Protein AF-A0A7Z9S4L0-F1 (afdb_monomer_lite)

Structure (mmCIF, N/CA/C/O backbone):
data_AF-A0A7Z9S4L0-F1
#
_entry.id   AF-A0A7Z9S4L0-F1
#
loop_
_atom_site.group_PDB
_atom_site.id
_atom_site.type_symbol
_atom_site.label_atom_id
_atom_site.label_alt_id
_atom_site.label_comp_id
_atom_site.label_asym_id
_atom_site.label_entity_id
_atom_site.label_seq_id
_atom_site.pdbx_PDB_ins_code
_atom_site.Cartn_x
_atom_site.Cartn_y
_atom_site.Cartn_z
_atom_site.occupancy
_atom_site.B_iso_or_equiv
_atom_site.auth_seq_id
_atom_site.auth_comp_id
_atom_site.auth_asym_id
_atom_site.auth_atom_id
_atom_site.pdbx_PDB_model_num
ATOM 1 N N . MET A 1 1 ? -6.160 35.120 5.074 1.00 45.78 1 MET A N 1
ATOM 2 C CA . MET A 1 1 ? -6.081 34.552 6.438 1.00 45.78 1 MET A CA 1
ATOM 3 C C . MET A 1 1 ? -6.586 33.127 6.355 1.00 45.78 1 MET A C 1
ATOM 5 O O . MET A 1 1 ? -7.760 32.955 6.049 1.00 45.78 1 MET A O 1
ATOM 9 N N . SER A 1 2 ? -5.724 32.127 6.543 1.00 57.28 2 SER A N 1
ATOM 10 C CA . SER A 1 2 ? -6.195 30.747 6.694 1.00 57.28 2 SER A CA 1
ATOM 11 C C . SER A 1 2 ? -7.080 30.662 7.939 1.00 57.28 2 SER A C 1
ATOM 13 O O . SER A 1 2 ? -6.764 31.324 8.935 1.00 57.28 2 SER A O 1
ATOM 15 N N . PRO A 1 3 ? -8.191 29.909 7.903 1.00 62.12 3 PRO A N 1
ATOM 16 C CA . PRO A 1 3 ? -8.971 29.654 9.103 1.00 62.12 3 PRO A CA 1
ATOM 17 C C . PRO A 1 3 ? -8.060 29.049 10.182 1.00 62.12 3 PRO A C 1
ATOM 19 O O . PRO A 1 3 ? -7.107 28.337 9.849 1.00 62.12 3 PRO A O 1
ATOM 22 N N . PRO A 1 4 ? -8.300 29.350 11.467 1.00 69.06 4 PRO A N 1
ATOM 23 C CA . PRO A 1 4 ? -7.510 28.768 12.539 1.00 69.06 4 PRO A CA 1
ATOM 24 C C . PRO A 1 4 ? -7.608 27.240 12.455 1.00 69.06 4 PRO A C 1
ATOM 26 O O . PRO A 1 4 ? -8.698 26.680 12.359 1.00 69.06 4 PRO A O 1
ATOM 29 N N . LEU A 1 5 ? -6.455 26.572 12.460 1.00 72.50 5 LEU A N 1
ATOM 30 C CA . LEU A 1 5 ? -6.357 25.112 12.365 1.00 72.50 5 LEU A CA 1
ATOM 31 C C . LEU A 1 5 ? -7.088 24.414 13.522 1.00 72.50 5 LEU A C 1
ATOM 33 O O . LEU A 1 5 ? -7.578 23.303 13.362 1.00 72.50 5 LEU A O 1
ATOM 37 N N . THR A 1 6 ? -7.206 25.081 14.672 1.00 77.94 6 THR A N 1
ATOM 38 C CA . THR A 1 6 ? -7.768 24.506 15.897 1.00 77.94 6 THR A CA 1
ATOM 39 C C . THR A 1 6 ? -9.262 24.159 15.774 1.00 77.94 6 THR A C 1
ATOM 41 O O . THR A 1 6 ? -9.571 22.980 15.915 1.00 77.94 6 THR A O 1
ATOM 44 N N . PRO A 1 7 ? -10.187 25.070 15.386 1.00 82.88 7 PRO A N 1
ATOM 45 C CA . PRO A 1 7 ? -11.590 24.696 15.160 1.00 82.88 7 PRO A CA 1
ATOM 46 C C . PRO A 1 7 ? -11.819 23.585 14.129 1.00 82.88 7 PRO A C 1
ATOM 48 O O . PRO A 1 7 ? -12.783 22.832 14.249 1.00 82.88 7 PRO A O 1
ATOM 51 N N . PHE A 1 8 ? -10.960 23.483 13.110 1.00 87.00 8 PHE A N 1
ATOM 52 C CA . PHE A 1 8 ? -11.045 22.406 12.122 1.00 87.00 8 PHE A CA 1
ATOM 53 C C . PHE A 1 8 ? -10.681 21.051 12.740 1.00 87.00 8 PHE A C 1
ATOM 55 O O . PHE A 1 8 ? -11.426 20.086 12.583 1.00 87.00 8 PHE A O 1
ATOM 62 N N . LEU A 1 9 ? -9.564 20.993 13.472 1.00 91.31 9 LEU A N 1
ATOM 63 C CA . LEU A 1 9 ? -9.114 19.774 14.145 1.00 91.31 9 LEU A CA 1
ATOM 64 C C . LEU A 1 9 ? -10.117 19.315 15.207 1.00 91.31 9 LEU A C 1
ATOM 66 O O . LEU A 1 9 ? -10.449 18.135 15.250 1.00 91.31 9 LEU A O 1
ATOM 70 N N . ASP A 1 10 ? -10.650 20.241 16.005 1.00 94.06 10 ASP A N 1
ATOM 71 C CA . ASP A 1 10 ? -11.651 19.927 17.029 1.00 94.06 10 ASP A CA 1
ATOM 72 C C . ASP A 1 10 ? -12.929 19.345 16.403 1.00 94.06 10 ASP A C 1
ATOM 74 O O . ASP A 1 10 ? -13.464 18.340 16.876 1.00 94.06 10 ASP A O 1
ATOM 78 N N . GLY A 1 11 ? -13.395 19.935 15.295 1.00 93.69 11 GLY A N 1
ATOM 79 C CA . GLY A 1 11 ? -14.548 19.428 14.553 1.00 93.69 11 GLY A CA 1
ATOM 80 C C . GLY A 1 11 ? -14.316 18.030 13.976 1.00 93.69 11 GLY A C 1
ATOM 81 O O . GLY A 1 11 ? -15.205 17.179 14.034 1.00 93.69 11 GLY A O 1
ATOM 82 N N . GLU A 1 12 ? -13.116 17.763 13.461 1.00 94.69 12 GLU A N 1
ATOM 83 C CA . GLU A 1 12 ? -12.761 16.450 12.925 1.00 94.69 12 GLU A CA 1
ATOM 84 C C . GLU A 1 12 ? -12.648 15.386 14.028 1.00 94.69 12 GLU A C 1
ATOM 86 O O . GLU A 1 12 ? -13.122 14.263 13.847 1.00 94.69 12 GLU A O 1
ATOM 91 N N . LEU A 1 13 ? -12.109 15.737 15.199 1.00 94.75 13 LEU A N 1
ATOM 92 C CA . LEU A 1 13 ? -12.056 14.840 16.357 1.00 94.75 13 LEU A CA 1
ATOM 93 C C . LEU A 1 13 ? -13.459 14.448 16.841 1.00 94.75 13 LEU A C 1
ATOM 95 O O . LEU A 1 13 ? -13.718 13.266 17.083 1.00 94.75 13 LEU A O 1
ATOM 99 N N . GLU A 1 14 ? -14.389 15.403 16.931 1.00 96.69 14 GLU A N 1
ATOM 100 C CA . GLU A 1 14 ? -15.779 15.103 17.301 1.00 96.69 14 GLU A CA 1
ATOM 101 C C . GLU A 1 14 ? -16.487 14.258 16.232 1.00 96.69 14 GLU A C 1
ATOM 103 O O . GLU A 1 14 ? -17.199 13.306 16.569 1.00 96.69 14 GLU A O 1
ATOM 108 N N . ARG A 1 15 ? -16.236 14.520 14.942 1.00 96.12 15 ARG A N 1
ATOM 109 C CA . ARG A 1 15 ? -16.760 13.694 13.844 1.00 96.12 15 ARG A CA 1
ATOM 110 C C . ARG A 1 15 ? -16.261 12.251 13.937 1.00 96.12 15 ARG A C 1
ATOM 112 O O . ARG A 1 15 ? -17.061 11.321 13.839 1.00 96.12 15 ARG A O 1
ATOM 119 N N . GLN A 1 16 ? -14.962 12.046 14.159 1.00 94.69 16 GLN A N 1
ATOM 120 C CA . GLN A 1 16 ? -14.379 10.709 14.314 1.00 94.69 16 GLN A CA 1
ATOM 121 C C . GLN A 1 16 ? -14.946 9.975 15.527 1.00 94.69 16 GLN A C 1
ATOM 123 O O . GLN A 1 16 ? -15.271 8.793 15.435 1.00 94.69 16 GLN A O 1
ATOM 128 N N . LYS A 1 17 ? -15.100 10.668 16.658 1.00 95.62 17 LYS A N 1
ATOM 129 C CA . LYS A 1 17 ? -15.707 10.109 17.869 1.00 95.62 17 LYS A CA 1
ATOM 130 C C . LYS A 1 17 ? -17.145 9.658 17.623 1.00 95.62 17 LYS A C 1
ATOM 132 O O . LYS A 1 17 ? -17.514 8.562 18.037 1.00 95.62 17 LYS A O 1
ATOM 137 N N . HIS A 1 18 ? -17.941 10.470 16.931 1.00 96.75 18 HIS A N 1
ATOM 138 C CA . HIS A 1 18 ? -19.309 10.110 16.568 1.00 96.75 18 HIS A CA 1
ATOM 139 C C . HIS A 1 18 ? -19.352 8.857 15.682 1.00 96.75 18 HIS A C 1
ATOM 141 O O . HIS A 1 18 ? -20.036 7.900 16.035 1.00 96.75 18 HIS A O 1
ATOM 147 N N . LEU A 1 19 ? -18.546 8.810 14.617 1.00 96.00 19 LEU A N 1
ATOM 148 C CA . LEU A 1 19 ? -18.466 7.650 13.722 1.00 96.00 19 LEU A CA 1
ATOM 149 C C . LEU A 1 19 ? -18.014 6.376 14.444 1.00 96.00 19 LEU A C 1
ATOM 151 O O . LEU A 1 19 ? -18.596 5.314 14.244 1.00 96.00 19 LEU A O 1
ATOM 155 N N . LYS A 1 20 ? -17.005 6.467 15.320 1.00 95.38 20 LYS A N 1
ATOM 156 C CA . LYS A 1 20 ? -16.560 5.324 16.132 1.00 95.38 20 LYS A CA 1
ATOM 157 C C . LYS A 1 20 ? -17.682 4.810 17.036 1.00 95.38 20 LYS A C 1
ATOM 159 O O . LYS A 1 20 ? -17.844 3.601 17.158 1.00 95.38 20 LYS A O 1
ATOM 164 N N . ASN A 1 21 ? -18.480 5.699 17.629 1.00 96.38 21 ASN A N 1
ATOM 165 C CA . ASN A 1 21 ? -19.618 5.293 18.455 1.00 96.38 21 ASN A CA 1
ATOM 166 C C . ASN A 1 21 ? -20.697 4.569 17.643 1.00 96.38 21 ASN A C 1
ATOM 168 O O . ASN A 1 21 ? -21.242 3.586 18.137 1.00 96.38 21 ASN A O 1
ATOM 172 N N . GLU A 1 22 ? -20.998 5.031 16.426 1.00 96.44 22 GLU A N 1
ATOM 173 C CA . GLU A 1 22 ? -21.958 4.369 15.533 1.00 96.44 22 GLU A CA 1
ATOM 174 C C . GLU A 1 22 ? -21.464 2.986 15.101 1.00 96.44 22 GLU A C 1
ATOM 176 O O . GLU A 1 22 ? -22.180 1.999 15.263 1.00 96.44 22 GLU A O 1
ATOM 181 N N . LEU A 1 23 ? -20.215 2.894 14.634 1.00 96.19 23 LEU A N 1
ATOM 182 C CA . LEU A 1 23 ? -19.604 1.633 14.201 1.00 96.19 23 LEU A CA 1
ATOM 183 C C . LEU A 1 23 ? -19.489 0.619 15.345 1.00 96.19 23 LEU A C 1
ATOM 185 O O . LEU A 1 23 ? -19.643 -0.576 15.118 1.00 96.19 23 LEU A O 1
ATOM 189 N N . ALA A 1 24 ? -19.285 1.079 16.582 1.00 95.88 24 ALA A N 1
ATOM 190 C CA . ALA A 1 24 ? -19.256 0.210 17.756 1.00 95.88 24 ALA A CA 1
ATOM 191 C C . ALA A 1 24 ? -20.605 -0.475 18.050 1.00 95.88 24 ALA A C 1
ATOM 193 O O . ALA A 1 24 ? -20.622 -1.489 18.746 1.00 95.88 24 ALA A O 1
ATOM 194 N N . GLN A 1 25 ? -21.729 0.069 17.563 1.00 96.62 25 GLN A N 1
ATOM 195 C CA . GLN A 1 25 ? -23.049 -0.554 17.729 1.00 96.62 25 GLN A CA 1
ATOM 196 C C . GLN A 1 25 ? -23.345 -1.623 16.670 1.00 96.62 25 GLN A C 1
ATOM 198 O O . GLN A 1 25 ? -24.296 -2.386 16.834 1.00 96.62 25 GLN A O 1
ATOM 203 N N . ASP A 1 26 ? -22.560 -1.688 15.595 1.00 96.56 26 ASP A N 1
ATOM 204 C CA . ASP A 1 26 ? -22.703 -2.696 14.550 1.00 96.56 26 ASP A CA 1
ATOM 205 C C . ASP A 1 26 ? -21.830 -3.923 14.886 1.00 96.56 26 ASP A C 1
ATOM 207 O O . ASP A 1 26 ? -20.603 -3.811 14.897 1.00 96.56 26 ASP A O 1
ATOM 211 N N . PRO A 1 27 ? -22.413 -5.116 15.118 1.00 94.19 27 PRO A N 1
ATOM 212 C CA . PRO A 1 27 ? -21.650 -6.327 15.426 1.00 94.19 27 PRO A CA 1
ATOM 213 C C . PRO A 1 27 ? -20.621 -6.724 14.359 1.00 94.19 27 PRO A C 1
ATOM 215 O O . PRO A 1 27 ? -19.656 -7.415 14.675 1.00 94.19 27 PRO A O 1
ATOM 218 N N . VAL A 1 28 ? -20.830 -6.324 13.101 1.00 93.69 28 VAL A N 1
ATOM 219 C CA . VAL A 1 28 ? -19.911 -6.602 11.990 1.00 93.69 28 VAL A CA 1
ATOM 220 C C . VAL A 1 28 ? -18.767 -5.590 11.970 1.00 93.69 28 VAL A C 1
ATOM 222 O O . VAL A 1 28 ? -17.616 -5.973 11.759 1.00 93.69 28 VAL A O 1
ATOM 225 N N . ALA A 1 29 ? -19.071 -4.312 12.204 1.00 93.12 29 ALA A N 1
ATOM 226 C CA . ALA A 1 29 ? -18.110 -3.222 12.058 1.00 93.12 29 ALA A CA 1
ATOM 227 C C . ALA A 1 29 ? -17.369 -2.849 13.351 1.00 93.12 29 ALA A C 1
ATOM 229 O O . ALA A 1 29 ? -16.326 -2.197 13.286 1.00 93.12 29 ALA A O 1
ATOM 230 N N . ALA A 1 30 ? -17.850 -3.285 14.519 1.00 94.81 30 ALA A N 1
ATOM 231 C CA . ALA A 1 30 ? -17.260 -2.943 15.812 1.00 94.81 30 ALA A CA 1
ATOM 232 C C . ALA A 1 30 ? -15.775 -3.330 15.912 1.00 94.81 30 ALA A C 1
ATOM 234 O O . ALA A 1 30 ? -14.988 -2.597 16.507 1.00 94.81 30 ALA A O 1
ATOM 235 N N . GLY A 1 31 ? -15.371 -4.438 15.282 1.00 93.31 31 GLY A N 1
ATOM 236 C CA . GLY A 1 31 ? -13.965 -4.849 15.233 1.00 93.31 31 GLY A CA 1
ATOM 237 C C . GLY A 1 31 ? -13.091 -3.973 14.324 1.00 93.31 31 GLY A C 1
ATOM 238 O O . GLY A 1 31 ? -11.889 -3.868 14.540 1.00 93.31 31 GLY A O 1
ATOM 239 N N . TRP A 1 32 ? -13.658 -3.296 13.320 1.00 93.50 32 TRP A N 1
ATOM 240 C CA . TRP A 1 32 ? -12.881 -2.518 12.338 1.00 93.50 32 TRP A CA 1
ATOM 241 C C . TRP A 1 32 ? -12.241 -1.266 12.937 1.00 93.50 32 TRP A C 1
ATOM 243 O O . TRP A 1 32 ? -11.245 -0.768 12.415 1.00 93.50 32 TRP A O 1
ATOM 253 N N . ILE A 1 33 ? -12.823 -0.751 14.021 1.00 94.25 33 ILE A N 1
ATOM 254 C CA . ILE A 1 33 ? -12.364 0.459 14.710 1.00 94.25 33 ILE A CA 1
ATOM 255 C C . ILE A 1 33 ? -11.370 0.168 15.840 1.00 94.25 33 ILE A C 1
ATOM 257 O O . ILE A 1 33 ? -10.951 1.099 16.531 1.00 94.25 33 ILE A O 1
ATOM 261 N N . GLU A 1 34 ? -10.983 -1.097 16.036 1.00 94.19 34 GLU A N 1
ATOM 262 C CA . GLU A 1 34 ? -9.869 -1.443 16.915 1.00 94.19 34 GLU A CA 1
ATOM 263 C C . GLU A 1 34 ? -8.574 -0.816 16.384 1.00 94.19 34 GLU A C 1
ATOM 265 O O . GLU A 1 34 ? -8.300 -0.838 15.183 1.00 94.19 34 GLU A O 1
ATOM 270 N N . GLU A 1 35 ? -7.746 -0.289 17.288 1.00 93.38 35 GLU A N 1
ATOM 271 C CA . GLU A 1 35 ? -6.555 0.494 16.932 1.00 93.38 35 GLU A CA 1
ATOM 272 C C . GLU A 1 35 ? -5.624 -0.242 15.955 1.00 93.38 35 GLU A C 1
ATOM 274 O O . GLU A 1 35 ? -5.142 0.344 14.989 1.00 93.38 35 GLU A O 1
ATOM 279 N N . LYS A 1 36 ? -5.436 -1.554 16.143 1.00 94.00 36 LYS A N 1
ATOM 280 C CA . LYS A 1 36 ? -4.618 -2.387 15.249 1.00 94.00 36 LYS A CA 1
ATOM 281 C C . LYS A 1 36 ? -5.152 -2.424 13.813 1.00 94.00 36 LYS A C 1
ATOM 283 O O . LYS A 1 36 ? -4.365 -2.376 12.875 1.00 94.00 36 LYS A O 1
ATOM 288 N N . HIS A 1 37 ? -6.473 -2.451 13.624 1.00 94.44 37 HIS A N 1
ATOM 289 C CA . HIS A 1 37 ? -7.094 -2.474 12.300 1.00 94.44 37 HIS A CA 1
ATOM 290 C C . HIS A 1 37 ? -7.084 -1.087 11.657 1.00 94.44 37 HIS A C 1
ATOM 292 O O . HIS A 1 37 ? -6.831 -0.968 10.460 1.00 94.44 37 HIS A O 1
ATOM 298 N N . LEU A 1 38 ? -7.254 -0.023 12.449 1.00 94.12 38 LEU A N 1
ATOM 299 C CA . LEU A 1 38 ? -7.057 1.346 11.967 1.00 94.12 38 LEU A CA 1
ATOM 300 C C . LEU A 1 38 ? -5.616 1.565 11.487 1.00 94.12 38 LEU A C 1
ATOM 302 O O . LEU A 1 38 ? -5.403 2.096 10.397 1.00 94.12 38 LEU A O 1
ATOM 306 N N . PHE A 1 39 ? -4.631 1.101 12.258 1.00 94.88 39 PHE A N 1
ATOM 307 C CA . PHE A 1 39 ? -3.222 1.217 11.897 1.00 94.88 39 PHE A CA 1
ATOM 308 C C . PHE A 1 39 ? -2.842 0.328 10.702 1.00 94.88 39 PHE A C 1
ATOM 310 O O . PHE A 1 39 ? -2.091 0.758 9.824 1.00 94.88 39 PHE A O 1
ATOM 317 N N . GLN A 1 40 ? -3.406 -0.881 10.617 1.00 95.62 40 GLN A N 1
ATOM 318 C CA . GLN A 1 40 ? -3.295 -1.753 9.445 1.00 95.62 40 GLN A CA 1
ATOM 319 C C . GLN A 1 40 ? -3.797 -1.040 8.180 1.00 95.62 40 GLN A C 1
ATOM 321 O O . GLN A 1 40 ? -3.063 -0.951 7.197 1.00 95.62 40 GLN A O 1
ATOM 326 N N . ASN A 1 41 ? -5.007 -0.476 8.219 1.00 94.56 41 ASN A N 1
ATOM 327 C CA . ASN A 1 41 ? -5.600 0.238 7.087 1.00 94.56 41 ASN A CA 1
ATOM 328 C C . ASN A 1 41 ? -4.779 1.476 6.700 1.00 94.56 41 ASN A C 1
ATOM 330 O O . ASN A 1 41 ? -4.570 1.733 5.516 1.00 94.56 41 ASN A O 1
ATOM 334 N N . TYR A 1 42 ? -4.265 2.219 7.684 1.00 95.25 42 TYR A N 1
ATOM 335 C CA . TYR A 1 42 ? -3.372 3.353 7.444 1.00 95.25 42 TYR A CA 1
ATOM 336 C C . TYR A 1 42 ? -2.119 2.940 6.656 1.00 95.25 42 TYR A C 1
ATOM 338 O O . TYR A 1 42 ? -1.818 3.533 5.620 1.00 95.25 42 TYR A O 1
ATOM 346 N N . LYS A 1 43 ? -1.422 1.883 7.093 1.00 95.88 43 LYS A N 1
ATOM 347 C CA . LYS A 1 43 ? -0.232 1.369 6.396 1.00 95.88 43 LYS A CA 1
ATOM 348 C C . LYS A 1 43 ? -0.559 0.839 4.993 1.00 95.88 43 LYS A C 1
ATOM 350 O O . LYS A 1 43 ? 0.215 1.047 4.063 1.00 95.88 43 LYS A O 1
ATOM 355 N N . GLN A 1 44 ? -1.713 0.194 4.811 1.00 95.19 44 GLN A N 1
ATOM 356 C CA . GLN A 1 44 ? -2.167 -0.253 3.488 1.00 95.19 44 GLN A CA 1
ATOM 357 C C . GLN A 1 44 ? -2.433 0.924 2.538 1.00 95.19 44 GLN A C 1
ATOM 359 O O . GLN A 1 44 ? -2.031 0.870 1.377 1.00 95.19 44 GLN A O 1
ATOM 364 N N . LEU A 1 45 ? -3.051 2.009 3.016 1.00 95.88 45 LEU A N 1
ATOM 365 C CA . LEU A 1 45 ? -3.220 3.235 2.227 1.00 95.88 45 LEU A CA 1
ATOM 366 C C . LEU A 1 45 ? -1.866 3.844 1.843 1.00 95.88 45 LEU A C 1
ATOM 368 O O . LEU A 1 45 ? -1.642 4.157 0.677 1.00 95.88 45 LEU A O 1
ATOM 372 N N . GLN A 1 46 ? -0.926 3.912 2.788 1.00 95.94 46 GLN A N 1
ATOM 373 C CA . GLN A 1 46 ? 0.428 4.395 2.520 1.00 95.94 46 GLN A CA 1
ATOM 374 C C . GLN A 1 46 ? 1.151 3.551 1.455 1.00 95.94 46 GLN A C 1
ATOM 376 O O . GLN A 1 46 ? 1.912 4.080 0.639 1.00 95.94 46 GLN A O 1
ATOM 381 N N . PHE A 1 47 ? 0.905 2.239 1.423 1.00 96.19 47 PHE A N 1
ATOM 382 C CA . PHE A 1 47 ? 1.444 1.369 0.383 1.00 96.19 47 PHE A CA 1
ATOM 383 C C . PHE A 1 47 ? 0.905 1.730 -1.008 1.00 96.19 47 PHE A C 1
ATOM 385 O O . PHE A 1 47 ? 1.689 1.829 -1.953 1.00 96.19 47 PHE A O 1
ATOM 392 N N . PHE A 1 48 ? -0.399 1.999 -1.138 1.00 94.50 48 PHE A N 1
ATOM 393 C CA . PHE A 1 48 ? -0.986 2.467 -2.399 1.00 94.50 48 PHE A CA 1
ATOM 394 C C . PHE A 1 48 ? -0.390 3.797 -2.863 1.00 94.50 48 PHE A C 1
ATOM 396 O O . PHE A 1 48 ? -0.055 3.925 -4.042 1.00 94.50 48 PHE A O 1
ATOM 403 N N . ASP A 1 49 ? -0.190 4.750 -1.952 1.00 94.50 49 ASP A N 1
ATOM 404 C CA . ASP A 1 49 ? 0.471 6.020 -2.272 1.00 94.50 49 ASP A CA 1
ATOM 405 C C . ASP A 1 49 ? 1.905 5.787 -2.765 1.00 94.50 49 ASP A C 1
ATOM 407 O O . ASP A 1 49 ? 2.346 6.375 -3.752 1.00 94.50 49 ASP A O 1
ATOM 411 N N . THR A 1 50 ? 2.623 4.858 -2.136 1.00 94.25 50 THR A N 1
ATOM 412 C CA . THR A 1 50 ? 3.992 4.509 -2.531 1.00 94.25 50 THR A CA 1
ATOM 413 C C . THR A 1 50 ? 4.034 3.853 -3.917 1.00 94.25 50 THR A C 1
ATOM 415 O O . THR A 1 50 ? 4.890 4.192 -4.739 1.00 94.25 50 THR A O 1
ATOM 418 N N . LEU A 1 51 ? 3.079 2.970 -4.230 1.00 94.62 51 LEU A N 1
ATOM 419 C CA . LEU A 1 51 ? 2.917 2.424 -5.580 1.00 94.62 51 LEU A CA 1
ATOM 420 C C . LEU A 1 51 ? 2.596 3.527 -6.596 1.00 94.62 51 LEU A C 1
ATOM 4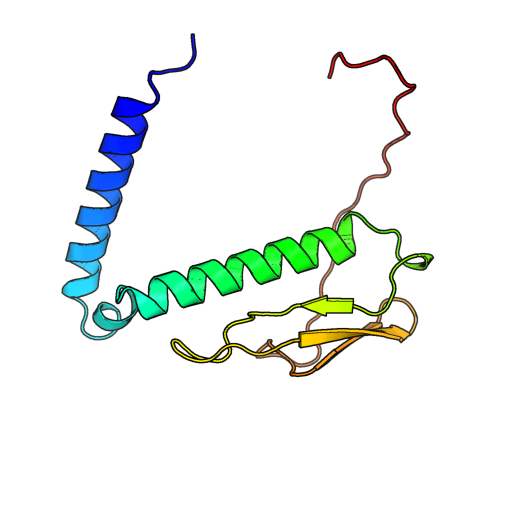22 O O . LEU A 1 51 ? 3.145 3.522 -7.699 1.00 94.62 51 LEU A O 1
ATOM 426 N N . ALA A 1 52 ? 1.744 4.490 -6.236 1.00 93.06 52 ALA A N 1
ATOM 427 C CA . ALA A 1 52 ? 1.421 5.617 -7.101 1.00 93.06 52 ALA A CA 1
ATOM 428 C C . ALA A 1 52 ? 2.659 6.471 -7.404 1.00 93.06 52 ALA A C 1
ATOM 430 O O . ALA A 1 52 ? 2.847 6.853 -8.557 1.00 93.06 52 ALA A O 1
ATOM 431 N N . LEU A 1 53 ? 3.533 6.716 -6.423 1.00 92.44 53 LEU A N 1
ATOM 432 C CA . LEU A 1 53 ? 4.816 7.391 -6.648 1.00 92.44 53 LEU A CA 1
ATOM 433 C C . LEU A 1 53 ? 5.715 6.586 -7.594 1.00 92.44 53 LEU A C 1
ATOM 435 O O . LEU A 1 53 ? 6.231 7.137 -8.567 1.00 92.44 53 LEU A O 1
ATOM 439 N N . TYR A 1 54 ? 5.855 5.278 -7.366 1.00 93.69 54 TYR A N 1
ATOM 440 C CA . TYR A 1 54 ? 6.665 4.408 -8.222 1.00 93.69 54 TYR A CA 1
ATOM 441 C C . TYR A 1 54 ? 6.188 4.424 -9.684 1.00 93.69 54 TYR A C 1
ATOM 443 O O . TYR A 1 54 ? 6.990 4.581 -10.605 1.00 93.69 54 TYR A O 1
ATOM 451 N N . PHE A 1 55 ? 4.878 4.296 -9.918 1.00 92.81 55 PHE A N 1
ATOM 452 C CA . PHE A 1 55 ? 4.336 4.248 -11.275 1.00 92.81 55 PHE A CA 1
ATOM 453 C C . PHE A 1 55 ? 4.207 5.626 -11.932 1.00 92.81 55 PHE A C 1
ATOM 455 O O . PHE A 1 55 ? 4.395 5.727 -13.141 1.00 92.81 55 PHE A O 1
ATOM 462 N N . ASN A 1 56 ? 3.911 6.693 -11.191 1.00 91.19 56 ASN A N 1
ATOM 463 C CA . ASN A 1 56 ? 3.570 7.982 -11.806 1.00 91.19 56 ASN A CA 1
ATOM 464 C C . ASN A 1 56 ? 4.703 9.013 -11.774 1.00 91.19 56 ASN A C 1
ATOM 466 O O . ASN A 1 56 ? 4.672 9.946 -12.573 1.00 91.19 56 ASN A O 1
ATOM 470 N N . CYS A 1 57 ? 5.707 8.854 -10.906 1.00 89.62 57 CYS A N 1
ATOM 471 C CA . CYS A 1 57 ? 6.835 9.789 -10.817 1.00 89.62 57 CYS A CA 1
ATOM 472 C C . CYS A 1 57 ? 8.111 9.274 -11.497 1.00 89.62 57 CYS A C 1
ATOM 474 O O . CYS A 1 57 ? 9.044 10.048 -11.695 1.00 89.62 57 CYS A O 1
ATOM 476 N N . VAL A 1 58 ? 8.158 7.995 -11.883 1.00 86.69 58 VAL A N 1
ATOM 477 C CA . VAL A 1 58 ? 9.294 7.397 -12.597 1.00 86.69 58 VAL A CA 1
ATOM 478 C C . VAL A 1 58 ? 8.838 6.933 -13.977 1.00 86.69 58 VAL A C 1
ATOM 480 O O . VAL A 1 58 ? 7.861 6.186 -14.107 1.00 86.69 58 VAL A O 1
ATOM 483 N N . HIS A 1 59 ? 9.547 7.383 -15.017 1.00 86.12 59 HIS A N 1
ATOM 484 C CA . HIS A 1 59 ? 9.299 6.964 -16.398 1.00 86.12 59 HIS A CA 1
ATOM 485 C C . HIS A 1 59 ? 9.408 5.439 -16.528 1.00 86.12 59 HIS A C 1
ATOM 487 O O . HIS A 1 59 ? 10.284 4.842 -15.912 1.00 86.12 59 HIS A O 1
ATOM 493 N N . GLU A 1 60 ? 8.553 4.813 -17.344 1.00 88.06 60 GLU A N 1
ATOM 494 C CA . GLU A 1 60 ? 8.459 3.347 -17.468 1.00 88.06 60 GLU A CA 1
ATOM 495 C C . GLU A 1 60 ? 9.819 2.678 -17.702 1.00 88.06 60 GLU A C 1
ATOM 497 O O . GLU A 1 60 ? 10.163 1.740 -16.987 1.00 88.06 60 GLU A O 1
ATOM 502 N N . ASP A 1 61 ? 10.612 3.215 -18.631 1.00 88.50 61 ASP A N 1
ATOM 503 C CA . ASP A 1 61 ? 11.936 2.680 -18.983 1.00 88.50 61 ASP A CA 1
ATOM 504 C C . ASP A 1 61 ? 13.007 2.877 -17.889 1.00 88.50 61 ASP A C 1
ATOM 506 O O . ASP A 1 61 ? 14.087 2.301 -17.979 1.00 88.50 61 ASP A O 1
ATOM 510 N N . ALA A 1 62 ? 12.728 3.693 -16.869 1.00 90.44 62 ALA A N 1
ATOM 511 C CA . ALA A 1 62 ? 13.631 3.982 -15.752 1.00 90.44 62 ALA A CA 1
ATOM 512 C C . ALA A 1 62 ? 13.201 3.300 -14.439 1.00 90.44 62 ALA A C 1
ATOM 514 O O . ALA A 1 62 ? 13.837 3.488 -13.404 1.00 90.44 62 ALA A O 1
ATOM 515 N N . ARG A 1 63 ? 12.102 2.537 -14.448 1.00 93.75 63 ARG A N 1
ATOM 516 C CA . ARG A 1 63 ? 11.612 1.825 -13.263 1.00 93.75 63 ARG A CA 1
ATOM 517 C C . ARG A 1 63 ? 12.450 0.573 -13.010 1.00 93.75 63 ARG A C 1
ATOM 519 O O . ARG A 1 63 ? 12.506 -0.325 -13.846 1.00 93.75 63 ARG A O 1
ATOM 526 N N . GLU A 1 64 ? 13.044 0.486 -11.825 1.00 95.50 64 GLU A N 1
ATOM 527 C CA . GLU A 1 64 ? 13.869 -0.649 -11.398 1.00 95.50 64 GLU A CA 1
ATOM 528 C C . GLU A 1 64 ? 13.154 -1.526 -10.363 1.00 95.50 64 GLU A C 1
ATOM 530 O O . GLU A 1 64 ? 12.087 -1.179 -9.847 1.00 95.50 64 GLU A O 1
ATOM 535 N N . ALA A 1 65 ? 13.736 -2.688 -10.064 1.00 97.19 65 ALA A N 1
ATOM 536 C CA . ALA A 1 65 ? 13.268 -3.521 -8.965 1.00 97.19 65 ALA A CA 1
ATOM 537 C C . ALA A 1 65 ? 13.399 -2.778 -7.626 1.00 97.19 65 ALA A C 1
ATOM 539 O O . ALA A 1 65 ? 14.395 -2.102 -7.381 1.00 97.19 65 ALA A O 1
ATOM 540 N N . THR A 1 66 ? 12.411 -2.932 -6.750 1.00 97.31 66 THR A N 1
ATOM 541 C CA . THR A 1 66 ? 12.404 -2.292 -5.432 1.00 97.31 66 THR A CA 1
ATOM 542 C C . THR A 1 66 ? 11.716 -3.171 -4.392 1.00 97.31 66 THR A C 1
ATOM 544 O O . THR A 1 66 ? 11.058 -4.159 -4.730 1.00 97.31 66 THR A O 1
ATOM 547 N N . GLU A 1 67 ? 11.889 -2.822 -3.124 1.00 97.94 67 GLU A N 1
ATOM 548 C CA . GLU A 1 67 ? 11.295 -3.509 -1.984 1.00 97.94 67 GLU A CA 1
ATOM 549 C C . GLU A 1 67 ? 10.551 -2.502 -1.113 1.00 97.94 67 GLU A C 1
ATOM 551 O O . GLU A 1 67 ? 11.076 -1.444 -0.767 1.00 97.94 67 GLU A O 1
ATOM 556 N N . PHE A 1 68 ? 9.325 -2.856 -0.743 1.00 97.00 68 PHE A N 1
ATOM 557 C CA . PHE A 1 68 ? 8.497 -2.083 0.167 1.00 97.00 68 PHE A CA 1
ATOM 558 C C . PHE A 1 68 ? 8.425 -2.830 1.501 1.00 97.00 68 PHE A C 1
ATOM 560 O O . PHE A 1 68 ? 7.761 -3.868 1.565 1.00 97.00 68 PHE A O 1
ATOM 567 N N . PRO A 1 69 ? 9.141 -2.380 2.546 1.00 96.06 69 PRO A N 1
ATOM 568 C CA . PRO A 1 69 ? 9.068 -2.997 3.863 1.00 96.06 69 PRO A CA 1
ATOM 569 C C . PRO A 1 69 ? 7.789 -2.570 4.593 1.00 96.06 69 PRO A C 1
ATOM 571 O O . PRO A 1 69 ? 7.149 -1.585 4.226 1.00 96.06 69 PRO A O 1
ATOM 574 N N . HIS A 1 70 ? 7.464 -3.270 5.680 1.00 95.50 70 HIS A N 1
ATOM 575 C CA . HIS A 1 70 ? 6.382 -2.896 6.600 1.00 95.50 70 HIS A CA 1
ATOM 576 C C . HIS A 1 70 ? 4.974 -2.872 5.975 1.00 95.50 70 HIS A C 1
ATOM 578 O O . HIS A 1 70 ? 4.118 -2.093 6.397 1.00 95.50 70 HIS A O 1
ATOM 584 N N . ILE A 1 71 ? 4.716 -3.726 4.975 1.00 96.50 71 ILE A N 1
ATOM 585 C CA . ILE A 1 71 ? 3.387 -3.832 4.365 1.00 96.50 71 ILE A CA 1
ATOM 586 C C . ILE A 1 71 ? 2.531 -4.796 5.186 1.00 96.50 71 ILE A C 1
ATOM 588 O O . ILE A 1 71 ? 2.939 -5.944 5.356 1.00 96.50 71 ILE A O 1
ATOM 592 N N . PRO A 1 72 ? 1.349 -4.390 5.674 1.00 95.12 72 PRO A N 1
ATOM 593 C CA . PRO A 1 72 ? 0.558 -5.248 6.546 1.00 95.12 72 PRO A CA 1
ATOM 594 C C . PRO A 1 72 ? 0.023 -6.473 5.813 1.00 95.12 72 PRO A C 1
ATOM 596 O O . PRO A 1 72 ? -0.766 -6.347 4.873 1.00 95.12 72 PRO A O 1
ATOM 599 N N . LEU A 1 73 ? 0.412 -7.653 6.293 1.00 93.25 73 LEU A N 1
ATOM 600 C CA . LEU A 1 73 ? -0.188 -8.929 5.911 1.00 93.25 73 LEU A CA 1
ATOM 601 C C . LEU A 1 73 ? -1.416 -9.218 6.783 1.00 93.25 73 LEU A C 1
ATOM 603 O O . LEU A 1 73 ? -2.455 -9.653 6.288 1.00 93.25 73 LEU A O 1
ATOM 607 N N . THR A 1 74 ? -1.305 -8.935 8.081 1.00 92.25 74 THR A N 1
ATOM 608 C CA . THR A 1 74 ? -2.400 -9.013 9.055 1.00 92.25 74 THR A CA 1
ATOM 609 C C . THR A 1 74 ? -2.411 -7.754 9.928 1.00 92.25 74 THR A C 1
ATOM 611 O O . THR A 1 74 ? -1.673 -6.804 9.671 1.00 92.25 74 THR A O 1
ATOM 614 N N . ALA A 1 75 ? -3.255 -7.720 10.963 1.00 90.69 75 ALA A N 1
ATOM 615 C CA . ALA A 1 75 ? -3.256 -6.621 11.929 1.00 90.69 75 ALA A CA 1
ATOM 616 C C . ALA A 1 75 ? -1.960 -6.549 12.761 1.00 90.69 75 ALA A C 1
ATOM 618 O O . ALA A 1 75 ? -1.614 -5.478 13.253 1.00 90.69 75 ALA A O 1
ATOM 619 N N . ASP A 1 76 ? -1.250 -7.673 12.896 1.00 93.62 76 ASP A N 1
ATOM 620 C CA . ASP A 1 76 ? -0.104 -7.825 13.798 1.00 93.62 76 ASP A CA 1
ATOM 621 C C . ASP A 1 76 ? 1.198 -8.187 13.058 1.00 93.62 76 ASP A C 1
ATOM 623 O O . ASP A 1 76 ? 2.272 -8.203 13.658 1.00 93.62 76 ASP A O 1
ATOM 627 N N . GLU A 1 77 ? 1.116 -8.478 11.758 1.00 95.25 77 GLU A N 1
ATOM 628 C CA . GLU A 1 77 ? 2.239 -8.945 10.948 1.00 95.25 77 GLU A CA 1
ATOM 629 C C . GLU A 1 77 ? 2.425 -8.085 9.702 1.00 95.25 77 GLU A C 1
ATOM 631 O O . GLU A 1 77 ? 1.483 -7.853 8.936 1.00 95.25 77 GLU A O 1
ATOM 636 N N . ASP A 1 78 ? 3.677 -7.695 9.479 1.00 97.12 78 ASP A N 1
ATOM 637 C CA . ASP A 1 78 ? 4.123 -7.008 8.278 1.00 97.12 78 ASP A CA 1
ATOM 638 C C . ASP A 1 78 ? 5.027 -7.902 7.432 1.00 97.12 78 ASP A C 1
ATOM 640 O O . ASP A 1 78 ? 5.784 -8.728 7.944 1.00 97.12 78 ASP A O 1
ATOM 644 N N . VAL A 1 79 ? 5.004 -7.663 6.126 1.00 97.75 79 VAL A N 1
ATOM 645 C CA . VAL A 1 79 ? 5.841 -8.334 5.141 1.00 97.75 79 VAL A CA 1
ATOM 646 C C . VAL A 1 79 ? 6.538 -7.318 4.240 1.00 97.75 79 VAL A C 1
ATOM 648 O O . VAL A 1 79 ? 6.064 -6.198 4.036 1.00 97.75 79 VAL A O 1
ATOM 651 N N . THR A 1 80 ? 7.683 -7.714 3.691 1.00 98.38 80 THR A N 1
ATOM 652 C CA . THR A 1 80 ? 8.336 -6.973 2.611 1.00 98.38 80 THR A CA 1
ATOM 653 C C . THR A 1 80 ? 7.786 -7.447 1.275 1.00 98.38 80 THR A C 1
ATOM 655 O O . THR A 1 80 ? 7.861 -8.636 0.965 1.00 98.38 80 THR A O 1
ATOM 658 N N . ILE A 1 81 ? 7.275 -6.520 0.467 1.00 98.31 81 ILE A N 1
ATOM 659 C CA . ILE A 1 81 ? 6.827 -6.803 -0.897 1.00 98.31 81 ILE A CA 1
ATOM 660 C C . ILE A 1 81 ? 7.906 -6.373 -1.882 1.00 98.31 81 ILE A C 1
ATOM 662 O O . ILE A 1 81 ? 8.237 -5.193 -1.981 1.00 98.31 81 ILE A O 1
ATOM 666 N N . ALA A 1 82 ? 8.429 -7.328 -2.645 1.00 98.44 82 ALA A N 1
ATOM 667 C CA . ALA A 1 82 ? 9.324 -7.059 -3.760 1.00 98.44 82 ALA A CA 1
ATOM 668 C C . ALA A 1 82 ? 8.516 -6.759 -5.028 1.00 98.44 82 ALA A C 1
ATOM 670 O O . ALA A 1 82 ? 7.662 -7.556 -5.416 1.00 98.44 82 ALA A O 1
ATOM 671 N N . LEU A 1 83 ? 8.830 -5.652 -5.700 1.00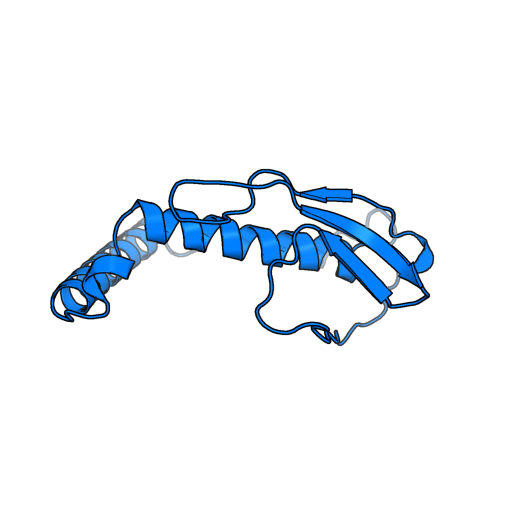 97.75 83 LEU A N 1
ATOM 672 C CA . LEU A 1 83 ? 8.295 -5.276 -7.007 1.00 97.75 83 LEU A CA 1
ATOM 673 C C . LEU A 1 83 ? 9.400 -5.404 -8.056 1.00 97.75 83 LEU A C 1
ATOM 675 O O . LEU A 1 83 ? 10.496 -4.870 -7.880 1.00 97.75 83 LEU A O 1
ATOM 679 N N . ARG A 1 84 ? 9.128 -6.113 -9.159 1.00 97.06 84 ARG A N 1
ATOM 680 C CA . ARG A 1 84 ? 10.085 -6.293 -10.264 1.00 97.06 84 ARG A CA 1
ATOM 681 C C . ARG A 1 84 ? 9.418 -6.084 -11.629 1.00 97.06 84 ARG A C 1
ATOM 683 O O . ARG A 1 84 ? 8.393 -6.718 -11.879 1.00 97.06 84 ARG A O 1
ATOM 690 N N . PRO A 1 85 ? 9.990 -5.271 -12.533 1.00 96.12 85 PRO A N 1
ATOM 691 C CA . PRO A 1 85 ? 9.592 -5.273 -13.941 1.00 96.12 85 PRO A CA 1
ATOM 692 C C . PRO A 1 85 ? 9.869 -6.649 -14.568 1.00 96.12 85 PRO A C 1
ATOM 694 O O . PRO A 1 85 ? 10.956 -7.197 -14.388 1.00 96.12 85 PRO A O 1
ATOM 697 N N . THR A 1 86 ? 8.904 -7.223 -15.291 1.00 94.75 86 THR A N 1
ATOM 698 C CA . THR A 1 86 ? 9.041 -8.553 -15.929 1.00 94.75 86 THR A CA 1
ATOM 699 C C . THR A 1 86 ? 8.886 -8.507 -17.446 1.00 94.75 86 THR A C 1
ATOM 701 O O . THR A 1 86 ? 9.496 -9.305 -18.155 1.00 94.75 86 THR A O 1
ATOM 704 N N . ALA A 1 87 ? 8.107 -7.555 -17.953 1.00 93.06 87 ALA A N 1
ATOM 705 C CA . ALA A 1 87 ? 8.008 -7.200 -19.363 1.00 93.06 87 ALA A CA 1
ATOM 706 C C . ALA A 1 87 ? 7.569 -5.732 -19.480 1.00 93.06 87 ALA A C 1
ATOM 708 O O . ALA A 1 87 ? 7.261 -5.087 -18.478 1.00 93.06 87 ALA A O 1
ATOM 709 N N . LYS A 1 88 ? 7.514 -5.196 -20.704 1.00 91.38 88 LYS A N 1
ATOM 710 C CA . LYS A 1 88 ? 7.015 -3.834 -20.940 1.00 91.38 88 LYS A CA 1
ATOM 711 C C . LYS A 1 88 ? 5.586 -3.692 -20.401 1.00 91.38 88 LYS A C 1
ATOM 713 O O . LYS A 1 88 ? 4.708 -4.452 -20.804 1.00 91.38 88 LYS A O 1
ATOM 718 N N . GLY A 1 89 ? 5.375 -2.753 -19.483 1.00 91.62 89 GLY A N 1
ATOM 719 C CA . GLY A 1 89 ? 4.104 -2.543 -18.792 1.00 91.62 89 GLY A CA 1
ATOM 720 C C . GLY A 1 89 ? 3.658 -3.670 -17.849 1.00 91.62 89 GLY A C 1
ATOM 721 O O . GLY A 1 89 ? 2.511 -3.645 -17.408 1.00 91.62 89 GLY A O 1
ATOM 722 N N . VAL A 1 90 ? 4.512 -4.653 -17.536 1.00 95.56 90 VAL A N 1
ATOM 723 C CA . VAL A 1 90 ? 4.169 -5.795 -16.671 1.00 95.56 90 VAL A CA 1
ATOM 724 C C . VAL A 1 90 ? 5.134 -5.874 -15.494 1.00 95.56 90 VAL A C 1
ATOM 726 O O . VAL A 1 90 ? 6.355 -5.865 -15.662 1.00 95.56 90 VAL A O 1
ATOM 729 N N . TYR A 1 91 ? 4.566 -5.986 -14.295 1.00 96.75 91 TYR A N 1
ATOM 730 C CA . TYR A 1 91 ? 5.297 -5.987 -13.033 1.00 96.75 91 TYR A CA 1
ATOM 731 C C . TYR A 1 91 ? 4.853 -7.171 -12.177 1.00 96.75 91 TYR A C 1
ATOM 733 O O . TYR A 1 91 ? 3.663 -7.466 -12.086 1.00 96.75 91 TYR A O 1
ATOM 741 N N . GLY A 1 92 ? 5.814 -7.843 -11.550 1.00 97.31 92 GLY A N 1
ATOM 742 C CA . GLY A 1 92 ? 5.571 -8.864 -10.538 1.00 97.31 92 GLY A CA 1
ATOM 743 C C . GLY A 1 92 ? 5.675 -8.275 -9.134 1.00 97.31 92 GLY A C 1
ATOM 744 O O . GLY A 1 92 ? 6.578 -7.480 -8.872 1.00 97.31 92 GLY A O 1
ATOM 745 N N . LEU A 1 93 ? 4.777 -8.697 -8.243 1.00 97.50 93 LEU A N 1
ATOM 746 C CA . LEU A 1 93 ? 4.798 -8.394 -6.809 1.00 97.50 93 LEU A CA 1
ATOM 747 C C . LEU A 1 93 ? 4.901 -9.700 -6.019 1.00 97.50 93 LEU A C 1
ATOM 749 O O . LEU A 1 93 ? 4.198 -10.659 -6.333 1.00 97.50 93 LEU A O 1
ATOM 753 N N . SER A 1 94 ? 5.766 -9.743 -5.007 1.00 97.06 94 SER A N 1
ATOM 754 C CA . SER A 1 94 ? 5.948 -10.928 -4.163 1.00 97.06 94 SER A CA 1
ATOM 755 C C . SER A 1 94 ? 6.213 -10.546 -2.699 1.00 97.06 94 SER A C 1
ATOM 757 O O . SER A 1 94 ? 7.236 -9.908 -2.446 1.00 97.06 94 SER A O 1
ATOM 759 N N . PRO A 1 95 ? 5.373 -10.980 -1.736 1.00 96.50 95 PRO A N 1
ATOM 760 C CA . PRO A 1 95 ? 4.090 -11.656 -1.953 1.00 96.50 95 PRO A CA 1
ATOM 761 C C . PRO A 1 95 ? 3.089 -10.754 -2.689 1.00 96.50 95 PRO A C 1
ATOM 763 O O . PRO A 1 95 ? 3.228 -9.532 -2.695 1.00 96.50 95 PRO A O 1
ATOM 766 N N . TYR A 1 96 ? 2.096 -11.363 -3.338 1.00 95.12 96 TYR A N 1
ATOM 767 C CA . TYR A 1 96 ? 1.089 -10.627 -4.098 1.00 95.12 96 TYR A CA 1
ATOM 768 C C . TYR A 1 96 ? 0.002 -10.066 -3.159 1.00 95.12 96 TYR A C 1
ATOM 770 O O . TYR A 1 96 ? -0.649 -10.859 -2.478 1.00 95.12 96 TYR A O 1
ATOM 778 N N . PRO A 1 97 ? -0.208 -8.734 -3.089 1.00 92.94 97 PRO A N 1
ATOM 779 C CA . PRO A 1 97 ? -1.064 -8.129 -2.063 1.00 92.94 97 PRO A CA 1
ATOM 780 C C . PRO A 1 97 ? -2.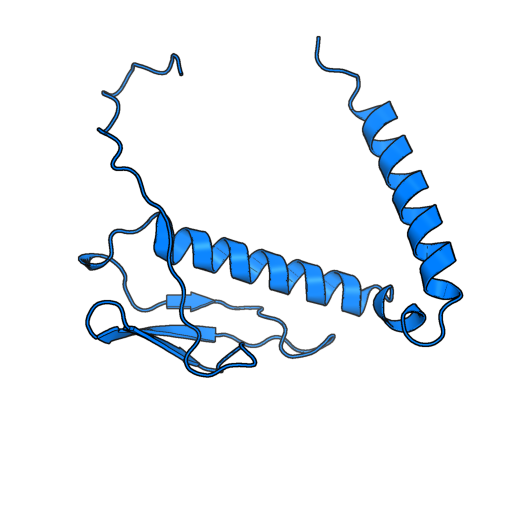532 -7.949 -2.472 1.00 92.94 97 PRO A C 1
ATOM 782 O O . PRO A 1 97 ? -3.325 -7.467 -1.665 1.00 92.94 97 PRO A O 1
ATOM 785 N N . PHE A 1 98 ? -2.910 -8.273 -3.713 1.00 93.00 98 PHE A N 1
ATOM 786 C CA . PHE A 1 98 ? -4.253 -7.999 -4.231 1.00 93.00 98 PHE A CA 1
ATOM 787 C C . PHE A 1 98 ? -5.103 -9.264 -4.338 1.00 93.00 98 PHE A C 1
ATOM 789 O O . PHE A 1 98 ? -4.592 -10.363 -4.537 1.00 93.00 98 PHE A O 1
ATOM 796 N N . GLY A 1 99 ? -6.422 -9.095 -4.227 1.00 92.62 99 GLY A N 1
ATOM 797 C CA . GLY A 1 99 ? -7.379 -10.198 -4.360 1.00 92.62 99 GLY A CA 1
ATOM 798 C C . GLY A 1 99 ? -7.575 -10.699 -5.796 1.00 92.62 99 GLY A C 1
ATOM 799 O O . GLY A 1 99 ? -8.089 -11.797 -5.985 1.00 92.62 99 GLY A O 1
ATOM 800 N N . GLU A 1 100 ? -7.164 -9.920 -6.799 1.00 93.75 100 GLU A N 1
ATOM 801 C CA . GLU A 1 100 ? -7.252 -10.268 -8.221 1.00 93.75 100 GLU A CA 1
ATOM 802 C C . GLU A 1 100 ? -5.854 -10.352 -8.831 1.00 93.75 100 GLU A C 1
ATOM 804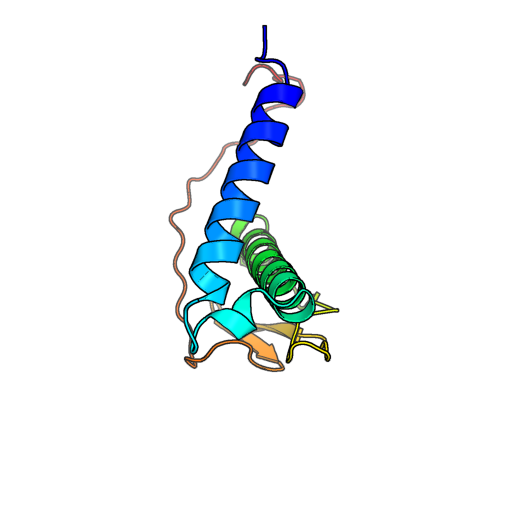 O O . GLU A 1 100 ? -5.100 -9.390 -8.724 1.00 93.75 100 GLU A O 1
ATOM 809 N N . ASP A 1 101 ? -5.533 -11.454 -9.515 1.00 92.12 101 ASP A N 1
ATOM 810 C CA . ASP A 1 101 ? -4.276 -11.636 -10.251 1.00 92.12 101 ASP A CA 1
ATOM 811 C C . ASP A 1 101 ? -4.573 -12.050 -11.713 1.00 92.12 101 ASP A C 1
ATOM 813 O O . ASP A 1 101 ? -5.118 -13.138 -11.937 1.00 92.12 101 ASP A O 1
ATOM 817 N N . PRO A 1 102 ? -4.277 -11.207 -12.726 1.00 93.31 102 PRO A N 1
ATOM 818 C CA . PRO A 1 102 ? -3.564 -9.933 -12.625 1.00 93.31 102 PRO A CA 1
ATOM 819 C C . PRO A 1 102 ? -4.478 -8.733 -12.339 1.00 93.31 102 PRO A C 1
ATOM 821 O O . PRO A 1 102 ? -5.451 -8.492 -13.059 1.00 93.31 102 PRO A O 1
ATOM 824 N N . LEU A 1 103 ? -4.076 -7.885 -11.390 1.00 94.38 103 LEU A N 1
ATOM 825 C CA . LEU A 1 103 ? -4.572 -6.513 -11.277 1.00 94.38 103 LEU A CA 1
ATOM 826 C C . LEU A 1 103 ? -4.166 -5.688 -12.509 1.00 94.38 103 LEU A C 1
ATOM 828 O O . LEU A 1 103 ? -2.985 -5.576 -12.847 1.00 94.38 103 LEU A O 1
ATOM 832 N N . LYS A 1 104 ? -5.146 -5.050 -13.156 1.00 94.31 104 LYS A N 1
ATOM 833 C CA . LYS A 1 104 ? -4.91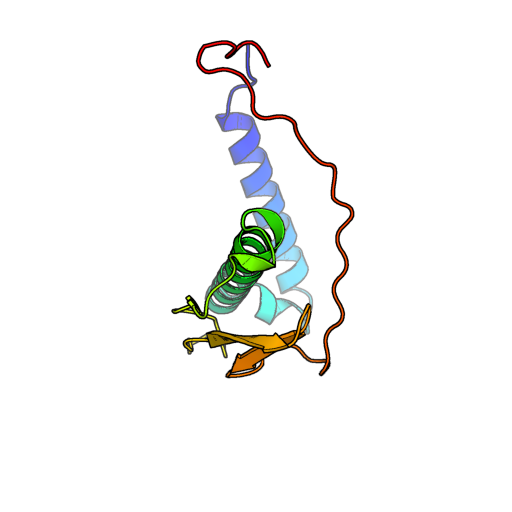6 -4.107 -14.260 1.00 94.31 104 LYS A CA 1
ATOM 834 C C . LYS A 1 104 ? -5.111 -2.678 -13.776 1.00 94.31 104 LYS A C 1
ATOM 836 O O . LYS A 1 104 ? -6.193 -2.320 -13.324 1.00 94.31 104 LYS A O 1
ATOM 841 N N . VAL A 1 105 ? -4.077 -1.857 -13.934 1.00 90.38 105 VAL A N 1
ATOM 842 C CA . VAL A 1 105 ? -4.101 -0.430 -13.594 1.00 90.38 105 VAL A CA 1
ATOM 843 C C . VAL A 1 105 ? -3.882 0.422 -14.839 1.00 90.38 105 VAL A C 1
ATOM 845 O O . VAL A 1 105 ? -3.109 0.064 -15.727 1.00 90.38 105 VAL A O 1
ATOM 848 N N . SER A 1 106 ? -4.567 1.559 -14.911 1.00 90.38 106 SER A N 1
ATOM 849 C CA . SER A 1 106 ? -4.406 2.541 -15.984 1.00 90.38 106 SER A CA 1
ATOM 850 C C . SER A 1 106 ? -4.474 3.943 -15.406 1.00 90.38 106 SER A C 1
ATOM 852 O O . SER A 1 106 ? -5.369 4.235 -14.613 1.00 90.38 106 SER A O 1
ATOM 854 N N . PHE A 1 107 ? -3.572 4.815 -15.844 1.00 84.38 107 PHE A N 1
ATOM 855 C CA . PHE A 1 107 ? -3.482 6.189 -15.365 1.00 84.38 107 PHE A CA 1
ATOM 856 C C . PHE A 1 107 ? -3.629 7.155 -16.537 1.00 84.38 107 PHE A C 1
ATOM 858 O O . PHE A 1 107 ? -3.019 6.969 -17.591 1.00 84.38 107 PHE A O 1
ATOM 865 N N . ALA A 1 108 ? -4.427 8.204 -16.351 1.00 82.12 108 ALA A N 1
ATOM 866 C CA . ALA A 1 108 ? -4.461 9.323 -17.280 1.00 82.12 108 ALA A CA 1
ATOM 867 C C . ALA A 1 108 ? -3.307 10.276 -16.937 1.00 82.12 108 ALA A C 1
ATOM 869 O O . ALA A 1 108 ? -3.371 11.016 -15.958 1.00 82.12 108 ALA A O 1
ATOM 870 N N . GLY A 1 109 ? -2.238 10.226 -17.728 1.00 76.00 109 GLY A N 1
ATOM 871 C CA . GLY A 1 109 ? -1.098 11.131 -17.609 1.00 76.00 109 GLY A CA 1
ATOM 872 C C . GLY A 1 109 ? -1.192 12.309 -18.578 1.00 76.00 109 GLY A C 1
ATOM 873 O O . GLY A 1 109 ? -1.809 12.218 -19.639 1.00 76.00 109 GLY A O 1
ATOM 874 N N . ARG A 1 110 ? -0.533 13.414 -18.230 1.00 76.00 110 ARG A N 1
ATOM 875 C CA . ARG A 1 110 ? -0.266 14.541 -19.131 1.00 76.00 110 ARG A CA 1
ATOM 876 C C . ARG A 1 110 ? 1.209 14.894 -19.032 1.00 76.00 110 ARG A C 1
ATOM 878 O O . ARG A 1 110 ? 1.744 14.975 -17.930 1.00 76.00 110 ARG A O 1
ATOM 885 N N . TRP A 1 111 ? 1.855 15.069 -20.179 1.00 71.62 111 TRP A N 1
ATOM 886 C CA . TRP A 1 111 ? 3.257 15.465 -20.229 1.00 71.62 111 TRP A CA 1
ATOM 887 C C . TRP A 1 111 ? 3.392 16.907 -19.755 1.00 71.62 111 TRP A C 1
ATOM 889 O O . TRP A 1 111 ? 2.706 17.796 -20.261 1.00 71.62 111 TRP A O 1
ATOM 899 N N . LEU A 1 112 ? 4.269 17.119 -18.780 1.00 73.75 112 LEU A N 1
ATOM 900 C CA . LEU A 1 112 ? 4.659 18.444 -18.326 1.00 73.75 112 LEU A CA 1
ATOM 901 C C . LEU A 1 112 ? 6.011 18.782 -18.950 1.00 73.75 112 LEU A C 1
ATOM 903 O O . LEU A 1 112 ? 6.911 17.942 -18.994 1.00 73.75 112 LEU A O 1
ATOM 907 N N . VAL A 1 113 ? 6.140 20.005 -19.455 1.00 79.12 113 VAL A N 1
ATOM 908 C CA . VAL A 1 113 ? 7.441 20.554 -19.842 1.00 79.12 113 VAL A CA 1
ATOM 909 C C . VAL A 1 113 ? 8.161 20.934 -18.545 1.00 79.12 113 VAL A C 1
ATOM 911 O O . VAL A 1 113 ? 7.517 21.547 -17.690 1.00 79.12 113 VAL A O 1
ATOM 914 N N . PRO A 1 114 ? 9.446 20.574 -18.359 1.00 77.19 114 PRO A N 1
ATOM 915 C CA . PRO A 1 114 ? 10.208 21.029 -17.202 1.00 77.19 114 PRO A CA 1
ATOM 916 C C . PRO A 1 114 ? 10.136 22.553 -17.092 1.00 77.19 114 PRO A C 1
ATOM 918 O O . PRO A 1 114 ? 10.381 23.249 -18.081 1.00 77.19 114 PRO A O 1
ATOM 921 N N . LEU A 1 115 ? 9.788 23.066 -15.911 1.00 78.44 115 LEU A N 1
ATOM 922 C CA . LEU A 1 115 ? 9.927 24.493 -15.635 1.00 78.44 115 LEU A CA 1
ATOM 923 C C . LEU A 1 115 ? 11.420 24.835 -15.668 1.00 78.44 115 LEU A C 1
ATOM 925 O O . LEU A 1 115 ? 12.252 24.053 -15.200 1.00 78.44 115 LEU A O 1
ATOM 929 N N . ALA A 1 116 ? 11.764 25.974 -16.267 1.00 77.25 116 ALA A N 1
ATOM 930 C CA . ALA A 1 116 ? 13.123 26.487 -16.179 1.00 77.25 116 ALA A CA 1
ATOM 931 C C . ALA A 1 116 ? 13.431 26.806 -14.706 1.00 77.25 116 ALA A C 1
ATOM 933 O O . ALA A 1 116 ? 12.558 27.301 -13.994 1.00 77.25 116 ALA A O 1
ATOM 934 N N . GLU A 1 117 ? 14.653 26.520 -14.241 1.00 67.88 117 GLU A N 1
ATOM 935 C CA . GLU A 1 117 ? 15.075 26.912 -12.890 1.00 67.88 117 GLU A CA 1
ATOM 936 C C . GLU A 1 117 ? 14.846 28.420 -12.690 1.00 67.88 117 GLU A C 1
ATOM 938 O O . GLU A 1 117 ? 15.421 29.234 -13.416 1.00 67.88 117 GLU A O 1
ATOM 943 N N . GLY A 1 118 ? 14.015 28.783 -11.707 1.00 69.38 118 GLY A N 1
ATOM 944 C CA . GLY A 1 118 ? 13.759 30.171 -11.307 1.00 69.38 118 GLY A CA 1
ATOM 945 C C . GLY A 1 118 ? 12.374 30.742 -11.637 1.00 69.38 118 GLY A C 1
ATOM 946 O O . GLY A 1 118 ? 12.120 31.878 -11.248 1.00 69.38 118 GLY A O 1
ATOM 947 N N . ASP A 1 119 ? 11.485 29.993 -12.296 1.00 57.28 119 ASP A N 1
ATOM 948 C CA . ASP A 1 119 ? 10.063 30.360 -12.444 1.00 57.28 119 ASP A CA 1
ATOM 949 C C . ASP A 1 119 ? 9.222 29.639 -11.367 1.00 57.28 119 ASP A C 1
ATOM 951 O O . ASP A 1 119 ? 8.547 28.645 -11.635 1.00 57.28 119 ASP A O 1
ATOM 955 N N . ASP A 1 120 ? 9.295 30.130 -10.124 1.00 59.44 120 ASP A N 1
ATOM 956 C CA . ASP A 1 120 ? 8.561 29.594 -8.958 1.00 59.44 120 ASP A CA 1
ATOM 957 C C . ASP A 1 120 ? 7.112 30.134 -8.838 1.00 59.44 120 ASP A C 1
ATOM 959 O O . ASP A 1 120 ? 6.429 29.876 -7.847 1.00 59.44 120 ASP A O 1
ATOM 963 N N . ASP A 1 121 ? 6.612 30.874 -9.834 1.00 56.88 121 ASP A N 1
ATOM 964 C CA . ASP A 1 121 ? 5.294 31.536 -9.799 1.00 56.88 121 ASP A CA 1
ATOM 965 C C . ASP A 1 121 ? 4.148 30.668 -10.383 1.00 56.88 121 ASP A C 1
ATOM 967 O O . ASP A 1 121 ? 3.351 31.130 -11.209 1.00 56.88 121 ASP A O 1
ATOM 971 N N . LEU A 1 122 ? 4.034 29.408 -9.938 1.00 50.84 122 LEU A N 1
ATOM 972 C CA . LEU A 1 122 ? 2.821 28.579 -10.091 1.00 50.84 122 LEU A CA 1
ATOM 973 C C . LEU A 1 122 ? 2.249 28.135 -8.741 1.00 50.84 122 LEU A C 1
ATOM 975 O O . LEU A 1 122 ? 2.997 27.537 -7.939 1.00 50.84 122 LEU A O 1
#

Secondary structure (DSSP, 8-state):
-PPPHHHHHHHHHHHHHHHHHHHTTSTTTGGGGSHHHHHHHHHHHHHHHHHHHHHHHS-GGG---EEEEEEESSSS-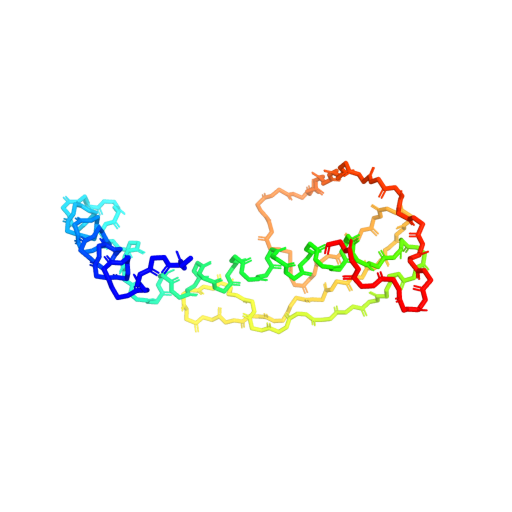EEEEEEEEEETTEEEEES--SSSSS--------PPPPPPTT----

Radius of gyration: 20.0 Å; chains: 1; bounding box: 38×46×39 Å

pLDDT: mean 89.74, std 10.9, range [45.78, 98.44]

Sequence (122 aa):
MSPPLTPFLDGELERQKHLKNELAQDPVAAGWIEEKHLFQNYKQLQFFDTLALYFNCVHEDAREATEFPHIPLTADEDVTIALRPTAKGVYGLSPYPFGEDPLKVSFAGRWLVPLAEGDDDL

Foldseek 3Di:
DPDPVVVVVVVVVVVVVVVLVVLCVDPVRVVCPPPLNVVLVVLQVVVVVVVCCQPPVADQVRRAKDWDWQRDPDSPDTDIWIWHDDDRVDIDIVPDDDPDPPDDDDDDDDDDDDDDPPPPPD